Protein AF-A0A935DXD1-F1 (afdb_monomer_lite)

Secondary structure (DSSP, 8-state):
-HHHHHHTT------TTSS-GGGB-SSTTSBPHHHHHHHHHHHHHHHHHH--

Radius of gyration: 13.39 Å; chains: 1; bounding box: 34×19×32 Å

pLDDT: mean 91.02, std 8.71, range [60.06, 98.0]

Foldseek 3Di:
DVVVCVVVVHDDDDPPPQADQVQDDPDSPHGHPVSVVSVCVVCVVVVVVPPD

Structure (mmCIF, N/CA/C/O backbone):
data_AF-A0A935DXD1-F1
#
_entry.id   AF-A0A935DXD1-F1
#
loop_
_atom_site.group_PDB
_atom_site.id
_atom_site.type_symbol
_atom_site.label_atom_id
_atom_site.label_alt_id
_atom_site.label_comp_id
_atom_site.label_asym_id
_atom_site.label_entity_id
_atom_site.label_seq_id
_atom_site.pdbx_PDB_ins_code
_atom_site.Cartn_x
_atom_site.Cartn_y
_atom_site.Cartn_z
_atom_site.occupancy
_atom_site.B_iso_or_equiv
_atom_site.auth_seq_id
_atom_site.auth_comp_id
_atom_site.auth_asym_id
_atom_site.auth_atom_id
_atom_site.pdbx_PDB_model_num
ATOM 1 N N . MET A 1 1 ? 1.945 -9.292 14.461 1.00 62.59 1 MET A N 1
ATOM 2 C CA . MET A 1 1 ? 1.902 -8.032 15.240 1.00 62.59 1 MET A CA 1
ATOM 3 C C . MET A 1 1 ? 0.465 -7.576 15.547 1.00 62.59 1 MET A C 1
ATOM 5 O O . MET A 1 1 ? 0.222 -6.392 15.696 1.00 62.59 1 MET A O 1
ATOM 9 N N . THR A 1 2 ? -0.501 -8.483 15.724 1.00 83.50 2 THR A N 1
ATOM 10 C CA . THR A 1 2 ? -1.918 -8.097 15.883 1.00 83.50 2 THR A CA 1
ATOM 11 C C . THR A 1 2 ? -2.320 -7.793 17.331 1.00 83.50 2 THR A C 1
ATOM 13 O O . THR A 1 2 ? -3.198 -6.966 17.552 1.00 83.50 2 THR A O 1
ATOM 16 N N . THR A 1 3 ? -1.653 -8.396 18.324 1.00 93.62 3 THR A N 1
ATOM 17 C CA . THR A 1 3 ? -2.007 -8.260 19.750 1.00 93.62 3 THR A CA 1
ATOM 18 C C . THR A 1 3 ? -1.925 -6.820 20.259 1.00 93.62 3 THR A C 1
ATOM 20 O O . THR A 1 3 ? -2.882 -6.331 20.849 1.00 93.62 3 THR A O 1
ATOM 23 N N . LEU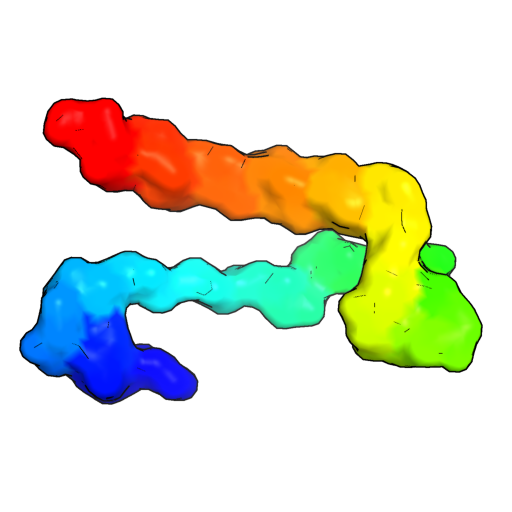 A 1 4 ? -0.808 -6.123 20.021 1.00 96.06 4 LEU A N 1
ATOM 24 C CA . LEU A 1 4 ? -0.632 -4.742 20.489 1.00 96.06 4 LEU A CA 1
ATOM 25 C C . LEU A 1 4 ? -1.572 -3.778 19.760 1.00 96.06 4 LEU A C 1
ATOM 27 O O . LEU A 1 4 ? -2.161 -2.908 20.395 1.00 96.06 4 LEU A O 1
ATOM 31 N N . SER A 1 5 ? -1.754 -3.947 18.449 1.00 94.94 5 SER A N 1
ATOM 32 C CA . SER A 1 5 ? -2.671 -3.114 17.668 1.00 94.94 5 SER A CA 1
ATOM 33 C C . SER A 1 5 ? -4.107 -3.247 18.169 1.00 94.94 5 SER A C 1
ATOM 35 O O . SER A 1 5 ? -4.752 -2.238 18.427 1.00 94.94 5 SER A O 1
ATOM 37 N N . GLN A 1 6 ? -4.574 -4.474 18.427 1.00 94.12 6 GLN A N 1
ATOM 38 C CA . GLN A 1 6 ? -5.896 -4.714 19.012 1.00 94.12 6 GLN A CA 1
ATOM 39 C C . GLN A 1 6 ? -6.042 -4.084 20.400 1.00 94.12 6 GLN A C 1
ATOM 41 O O . GLN A 1 6 ? -7.043 -3.426 20.666 1.00 94.12 6 GLN A O 1
ATOM 46 N N . GLN A 1 7 ? -5.039 -4.238 21.271 1.00 97.38 7 GLN A N 1
ATOM 47 C CA . GLN A 1 7 ? -5.059 -3.656 22.619 1.00 97.38 7 GLN A CA 1
ATOM 48 C C . GLN A 1 7 ? -5.152 -2.126 22.613 1.00 97.38 7 GLN A C 1
ATOM 50 O O . GLN A 1 7 ? -5.737 -1.553 23.527 1.00 97.38 7 GLN A O 1
ATOM 55 N N . ASN A 1 8 ? -4.596 -1.472 21.592 1.00 95.38 8 ASN A N 1
ATOM 56 C CA . ASN A 1 8 ? -4.596 -0.014 21.462 1.00 95.38 8 ASN A CA 1
ATOM 57 C C . ASN A 1 8 ? -5.694 0.515 20.522 1.00 95.38 8 ASN A C 1
ATOM 59 O O . ASN A 1 8 ? -5.748 1.716 20.269 1.00 95.38 8 ASN A O 1
ATOM 63 N N . GLY A 1 9 ? -6.560 -0.358 19.993 1.00 92.56 9 GLY A N 1
ATOM 64 C CA . GLY A 1 9 ? -7.600 0.032 19.038 1.00 92.56 9 GLY A CA 1
ATOM 65 C C . GLY A 1 9 ? -7.054 0.559 17.706 1.00 92.56 9 GLY A C 1
ATOM 66 O O . GLY A 1 9 ? -7.718 1.350 17.045 1.00 92.56 9 GLY A O 1
ATOM 67 N N . TRP A 1 10 ? -5.841 0.161 17.316 1.00 92.56 10 TRP A N 1
ATOM 68 C CA . TRP A 1 10 ? -5.242 0.530 16.035 1.00 92.56 10 TRP A CA 1
ATOM 69 C C . TRP A 1 10 ? -5.620 -0.468 14.947 1.00 92.56 10 TRP A C 1
ATOM 71 O O . TRP A 1 10 ? -5.509 -1.684 15.131 1.00 92.56 10 TRP A O 1
ATOM 81 N N . THR A 1 11 ? -5.973 0.049 13.774 1.00 91.12 11 THR A N 1
ATOM 82 C CA . THR A 1 11 ? -6.130 -0.758 12.563 1.00 91.12 11 THR A CA 1
ATOM 83 C C . THR A 1 11 ? -4.755 -1.233 12.096 1.00 91.12 11 THR A C 1
ATOM 85 O O . THR A 1 11 ? -3.911 -0.428 11.706 1.00 91.12 11 THR A O 1
ATOM 88 N N . TYR A 1 12 ? -4.518 -2.543 12.148 1.00 93.50 12 TY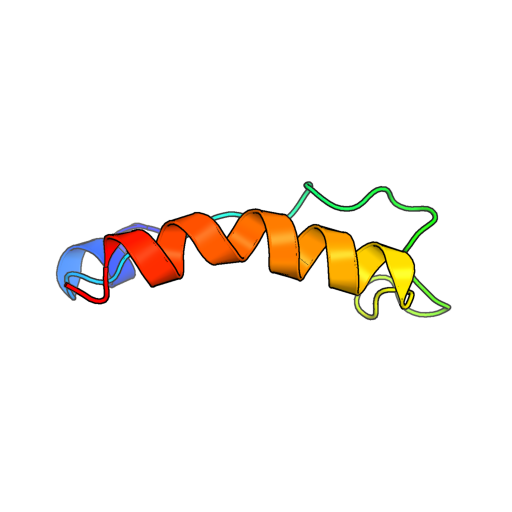R A N 1
ATOM 89 C CA . TYR A 1 12 ? -3.327 -3.164 11.572 1.00 93.50 12 TYR A CA 1
ATOM 90 C C . TYR A 1 12 ? -3.650 -3.635 10.155 1.00 93.50 12 TYR A C 1
ATOM 92 O O . TYR A 1 12 ? -4.496 -4.512 9.983 1.00 93.50 12 TYR A O 1
ATOM 100 N N . VAL A 1 13 ? -2.969 -3.067 9.163 1.00 93.88 13 VAL A N 1
ATOM 101 C CA . VAL A 1 13 ? -3.104 -3.452 7.755 1.00 93.88 13 VAL A CA 1
ATOM 102 C C . VAL A 1 13 ? -1.851 -4.214 7.344 1.00 93.88 13 VAL A C 1
ATOM 104 O O . VAL A 1 13 ? -0.743 -3.695 7.478 1.00 93.88 13 VAL A O 1
ATOM 107 N N . ASP A 1 14 ? -2.023 -5.446 6.871 1.00 94.06 14 ASP A N 1
ATOM 108 C CA . ASP A 1 14 ? -0.928 -6.254 6.340 1.00 94.06 14 ASP A CA 1
ATOM 109 C C . ASP A 1 14 ? -0.856 -6.087 4.820 1.00 94.06 14 ASP A C 1
ATOM 111 O O . ASP A 1 14 ? -1.752 -6.527 4.104 1.00 94.06 14 ASP A O 1
ATOM 115 N N . LEU A 1 15 ? 0.185 -5.401 4.350 1.00 94.19 15 LEU A N 1
ATOM 116 C CA . LEU A 1 15 ? 0.456 -5.147 2.931 1.00 94.19 15 LEU A CA 1
ATOM 117 C C . LEU A 1 15 ? 1.815 -5.735 2.524 1.00 94.19 15 LEU A C 1
ATOM 119 O O . LEU A 1 15 ? 2.484 -5.204 1.643 1.00 94.19 15 LEU A O 1
ATOM 123 N N . TRP A 1 16 ? 2.286 -6.776 3.213 1.00 90.94 16 TRP A N 1
ATOM 124 C CA . TRP A 1 16 ? 3.658 -7.255 3.051 1.00 90.94 16 TRP A CA 1
ATOM 125 C C . TRP A 1 16 ? 3.966 -7.822 1.655 1.00 90.94 16 TRP A C 1
ATOM 127 O O . TRP A 1 16 ? 5.063 -7.621 1.139 1.00 90.94 16 TRP A O 1
ATOM 137 N N . ASP A 1 17 ? 3.019 -8.528 1.039 1.00 92.38 17 ASP A N 1
ATOM 138 C CA . ASP A 1 17 ? 3.221 -9.315 -0.184 1.00 92.38 17 ASP A CA 1
ATOM 139 C C . ASP A 1 17 ? 2.472 -8.772 -1.411 1.00 92.38 17 ASP A C 1
ATOM 141 O O . ASP A 1 17 ? 2.429 -9.420 -2.457 1.00 92.38 17 ASP A O 1
ATOM 145 N N . ILE A 1 18 ? 1.911 -7.564 -1.312 1.00 94.88 18 ILE A N 1
ATOM 146 C CA . ILE A 1 18 ? 1.082 -6.977 -2.376 1.00 94.88 18 ILE A CA 1
ATOM 147 C C . ILE A 1 18 ? 1.894 -6.503 -3.591 1.00 94.88 18 ILE A C 1
ATOM 149 O O . ILE A 1 18 ? 1.336 -6.345 -4.675 1.00 94.88 18 ILE A O 1
ATOM 153 N N . VAL A 1 19 ? 3.195 -6.240 -3.416 1.00 95.12 19 VAL A N 1
ATOM 154 C CA . VAL A 1 19 ? 4.075 -5.737 -4.478 1.00 95.12 19 VAL A CA 1
ATOM 155 C C . VAL A 1 19 ? 4.941 -6.886 -4.999 1.00 95.12 19 VAL A C 1
ATOM 157 O O . VAL A 1 19 ? 5.596 -7.564 -4.203 1.00 95.12 19 VAL A O 1
ATOM 160 N N . PRO A 1 20 ? 4.976 -7.146 -6.318 1.00 94.38 20 PRO A N 1
ATOM 161 C CA . PRO A 1 20 ? 5.755 -8.250 -6.858 1.00 94.38 20 PRO A CA 1
ATOM 162 C C . PRO A 1 20 ? 7.263 -7.993 -6.722 1.00 94.38 20 PRO A C 1
ATOM 164 O O . PRO A 1 20 ? 7.736 -6.859 -6.761 1.00 94.38 20 PRO A O 1
ATOM 167 N N . ALA A 1 21 ? 8.043 -9.071 -6.597 1.00 92.38 21 ALA A N 1
ATOM 168 C CA . ALA A 1 21 ? 9.479 -9.002 -6.300 1.00 92.38 21 ALA A CA 1
ATOM 169 C C . ALA A 1 21 ? 10.304 -8.188 -7.320 1.00 92.38 21 ALA A C 1
ATOM 171 O O . ALA A 1 21 ? 11.355 -7.653 -6.978 1.00 92.38 21 ALA A O 1
ATOM 172 N N . ASN A 1 22 ? 9.841 -8.087 -8.568 1.00 93.75 22 ASN A N 1
ATOM 173 C CA . ASN A 1 22 ? 10.491 -7.310 -9.627 1.00 93.75 22 ASN A CA 1
ATOM 174 C C . ASN A 1 22 ? 10.292 -5.790 -9.495 1.00 93.75 22 ASN A C 1
ATOM 176 O O . ASN A 1 22 ? 10.971 -5.043 -10.192 1.00 93.75 22 ASN A O 1
ATOM 180 N N . GLU A 1 23 ? 9.393 -5.340 -8.620 1.00 95.88 23 GLU A N 1
ATOM 181 C CA . GLU A 1 23 ? 9.183 -3.924 -8.300 1.00 95.88 23 GLU A CA 1
ATOM 182 C C . GLU A 1 23 ? 9.955 -3.495 -7.044 1.00 95.88 23 GLU A C 1
ATOM 184 O O . GLU A 1 23 ? 9.763 -2.394 -6.535 1.00 95.88 23 GLU A O 1
ATOM 189 N N . PHE A 1 24 ? 10.871 -4.335 -6.560 1.00 93.81 24 PHE A N 1
ATOM 190 C CA . PHE A 1 24 ? 11.877 -3.947 -5.580 1.00 93.81 24 PHE A CA 1
ATOM 191 C C . PHE A 1 24 ? 13.167 -3.532 -6.289 1.00 93.81 24 PHE A C 1
ATOM 193 O O . PHE A 1 24 ? 13.597 -4.130 -7.275 1.00 93.81 24 PHE A O 1
ATOM 200 N N . THR A 1 25 ? 13.809 -2.492 -5.769 1.00 86.69 25 THR A N 1
ATOM 201 C CA . THR A 1 25 ? 15.107 -2.011 -6.254 1.00 86.69 25 THR A CA 1
ATOM 202 C C . THR A 1 25 ? 16.261 -2.821 -5.638 1.00 86.69 25 THR A C 1
ATOM 204 O O . THR A 1 25 ? 16.051 -3.834 -4.977 1.00 86.69 25 THR A O 1
ATOM 207 N N . ASN A 1 26 ? 17.510 -2.378 -5.834 1.00 74.69 26 ASN A N 1
ATOM 208 C CA . ASN A 1 26 ? 18.754 -3.056 -5.421 1.00 74.69 26 ASN A CA 1
ATOM 209 C C . ASN A 1 26 ? 18.833 -3.472 -3.928 1.00 74.69 26 ASN A C 1
ATOM 211 O O . ASN A 1 26 ? 19.719 -4.225 -3.535 1.00 74.69 26 ASN A O 1
ATOM 215 N N . SER A 1 27 ? 17.911 -3.000 -3.090 1.00 71.62 27 SER A N 1
ATOM 216 C CA . SER A 1 27 ? 17.612 -3.581 -1.781 1.00 71.62 27 SER A CA 1
ATOM 217 C C . SER A 1 27 ? 16.153 -4.033 -1.763 1.00 71.62 27 SER A C 1
ATOM 219 O O . SER A 1 27 ? 15.288 -3.235 -2.123 1.00 71.62 27 SER A O 1
ATOM 221 N N . ALA A 1 28 ? 15.877 -5.237 -1.256 1.00 75.69 28 ALA A N 1
ATOM 222 C CA . ALA A 1 28 ? 14.543 -5.850 -1.156 1.00 75.69 28 ALA A CA 1
ATOM 223 C C . ALA A 1 28 ? 13.561 -5.140 -0.188 1.00 75.69 28 ALA A C 1
ATOM 225 O O . ALA A 1 28 ? 12.697 -5.772 0.405 1.00 75.69 28 ALA A O 1
ATOM 226 N N . ILE A 1 29 ? 13.731 -3.834 0.021 1.00 82.25 29 ILE A N 1
ATOM 227 C CA . ILE A 1 29 ? 12.951 -2.988 0.931 1.00 82.25 29 ILE A CA 1
ATOM 228 C C . ILE A 1 29 ? 12.452 -1.725 0.213 1.00 82.25 29 ILE A C 1
ATOM 230 O O . ILE A 1 29 ? 11.376 -1.238 0.530 1.00 82.25 29 ILE A O 1
ATOM 234 N N . HIS A 1 30 ? 13.201 -1.195 -0.760 1.00 92.81 30 HIS A N 1
ATOM 235 C CA . HIS A 1 30 ? 12.800 0.006 -1.497 1.00 92.81 30 HIS A CA 1
ATOM 236 C C . HIS A 1 30 ? 12.078 -0.385 -2.783 1.00 92.81 30 HIS A C 1
ATOM 238 O O . HIS A 1 30 ? 12.643 -1.124 -3.596 1.00 92.81 30 HIS A O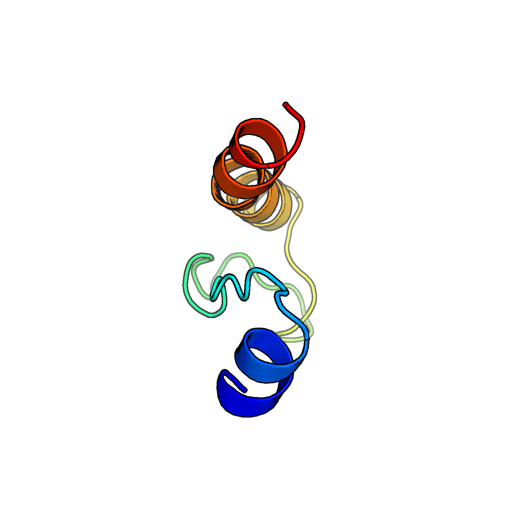 1
ATOM 244 N N . LEU A 1 31 ? 10.878 0.151 -2.985 1.00 94.81 31 LEU A N 1
ATOM 245 C CA . LEU A 1 31 ? 10.077 -0.090 -4.176 1.00 94.81 31 LEU A CA 1
ATOM 246 C C . LEU A 1 31 ? 10.494 0.822 -5.338 1.00 94.81 31 LEU A C 1
ATOM 248 O O . LEU A 1 31 ? 11.089 1.887 -5.161 1.00 94.81 31 LEU A O 1
ATOM 252 N N . THR A 1 32 ? 10.193 0.389 -6.557 1.00 96.00 32 THR A N 1
ATOM 253 C CA . THR A 1 32 ? 10.183 1.255 -7.740 1.00 96.00 32 THR A CA 1
ATOM 254 C C . THR A 1 32 ? 9.029 2.266 -7.635 1.00 96.00 32 THR A C 1
ATOM 256 O O . THR A 1 32 ? 8.102 2.073 -6.846 1.00 96.00 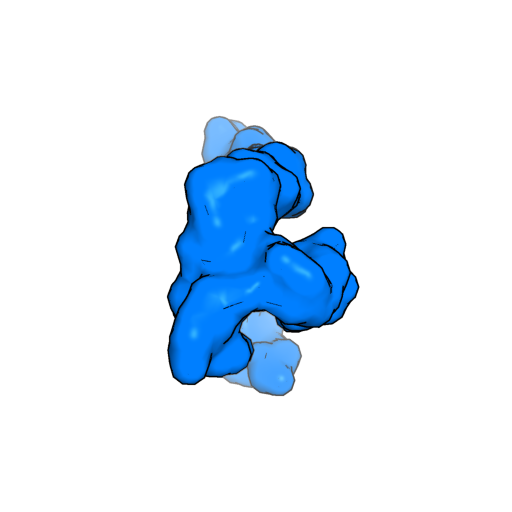32 THR A O 1
ATOM 259 N N . PRO A 1 33 ? 8.988 3.308 -8.487 1.00 96.88 33 PRO A N 1
ATOM 260 C CA . PRO A 1 33 ? 7.823 4.190 -8.561 1.00 96.88 33 PRO A CA 1
ATOM 261 C C . PRO A 1 33 ? 6.498 3.459 -8.845 1.00 96.88 33 PRO A C 1
ATOM 263 O O . PRO A 1 33 ? 5.454 3.873 -8.350 1.00 96.88 33 PRO A O 1
ATOM 266 N N . ALA A 1 34 ? 6.528 2.373 -9.628 1.00 97.25 34 ALA A N 1
ATOM 267 C CA . ALA A 1 34 ? 5.336 1.572 -9.899 1.00 97.25 34 ALA A CA 1
ATOM 268 C C . ALA A 1 34 ? 4.911 0.765 -8.663 1.00 97.25 34 ALA A C 1
ATOM 270 O O . ALA A 1 34 ? 3.729 0.760 -8.325 1.00 97.25 34 ALA A O 1
ATOM 271 N N . GLY A 1 35 ? 5.866 0.151 -7.956 1.00 96.50 35 GLY A N 1
ATOM 272 C CA . GLY A 1 35 ? 5.607 -0.541 -6.694 1.00 96.50 35 GLY A CA 1
ATOM 273 C C . GLY A 1 35 ? 5.040 0.385 -5.614 1.00 96.50 35 GLY A C 1
ATOM 274 O O . GLY A 1 35 ? 4.072 0.022 -4.952 1.00 96.50 35 GLY A O 1
ATOM 275 N N . GLU A 1 36 ? 5.572 1.605 -5.479 1.00 97.31 36 GLU A N 1
ATOM 276 C CA . GLU A 1 36 ? 5.034 2.611 -4.548 1.00 97.31 36 GLU A CA 1
ATOM 277 C C . GLU A 1 36 ? 3.592 3.006 -4.891 1.00 97.31 36 GLU A C 1
ATOM 279 O O . GLU A 1 36 ? 2.758 3.138 -3.996 1.00 97.31 36 GLU A O 1
ATOM 284 N N . ASN A 1 37 ? 3.258 3.150 -6.181 1.00 98.00 37 ASN A N 1
ATOM 285 C CA . ASN A 1 37 ? 1.876 3.426 -6.574 1.00 98.00 37 ASN A CA 1
ATOM 286 C C . ASN A 1 37 ? 0.937 2.273 -6.180 1.00 98.00 37 ASN A C 1
ATOM 288 O O . ASN A 1 37 ? -0.128 2.519 -5.620 1.00 98.00 37 ASN A O 1
ATOM 292 N N . MET A 1 38 ? 1.352 1.017 -6.388 1.00 97.81 38 MET A N 1
ATOM 293 C CA . MET A 1 38 ? 0.573 -0.150 -5.947 1.00 97.81 38 MET A CA 1
ATOM 294 C C . MET A 1 38 ? 0.372 -0.151 -4.428 1.00 97.81 38 MET A C 1
ATOM 296 O O . MET A 1 38 ? -0.740 -0.391 -3.956 1.00 97.81 38 MET A O 1
ATOM 300 N N . LEU A 1 39 ? 1.422 0.142 -3.653 1.00 97.06 39 LEU A N 1
ATOM 301 C CA . LEU A 1 39 ? 1.327 0.254 -2.198 1.00 97.06 39 LEU A CA 1
ATOM 302 C C . LEU A 1 39 ? 0.321 1.338 -1.785 1.00 97.06 39 LEU A C 1
ATOM 304 O O . LEU A 1 39 ? -0.546 1.082 -0.948 1.00 97.06 39 LEU A O 1
ATOM 308 N N . ALA A 1 40 ? 0.397 2.523 -2.394 1.00 97.25 40 ALA A N 1
ATOM 309 C CA . ALA A 1 40 ? -0.503 3.634 -2.102 1.00 97.25 40 ALA A CA 1
ATOM 310 C C . ALA A 1 40 ? -1.967 3.308 -2.440 1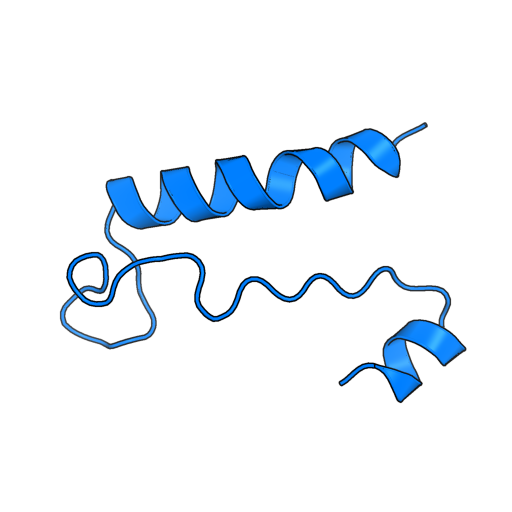.00 97.25 40 ALA A C 1
ATOM 312 O O . ALA A 1 40 ? -2.855 3.555 -1.621 1.00 97.25 40 ALA A O 1
ATOM 313 N N . GLU A 1 41 ? -2.224 2.713 -3.608 1.00 97.44 41 GLU A N 1
ATOM 314 C CA . GLU A 1 41 ? -3.564 2.306 -4.043 1.00 97.44 41 GLU A CA 1
ATOM 315 C C . GLU A 1 41 ? -4.181 1.256 -3.108 1.00 97.44 41 GLU A C 1
ATOM 317 O O . GLU A 1 41 ? -5.365 1.345 -2.785 1.00 97.44 41 GLU A O 1
ATOM 322 N N . ASN A 1 42 ? -3.385 0.300 -2.617 1.00 97.25 42 ASN A N 1
ATOM 323 C CA . ASN A 1 42 ? -3.855 -0.721 -1.676 1.00 97.25 42 ASN A CA 1
ATOM 324 C C . ASN A 1 42 ? -4.025 -0.186 -0.246 1.00 97.25 42 ASN A C 1
ATOM 326 O O . ASN A 1 42 ? -4.873 -0.681 0.493 1.00 97.25 42 ASN A O 1
ATOM 330 N N . LEU A 1 43 ? -3.252 0.825 0.161 1.00 96.12 43 LEU A N 1
ATOM 331 C CA . LEU A 1 43 ? -3.376 1.452 1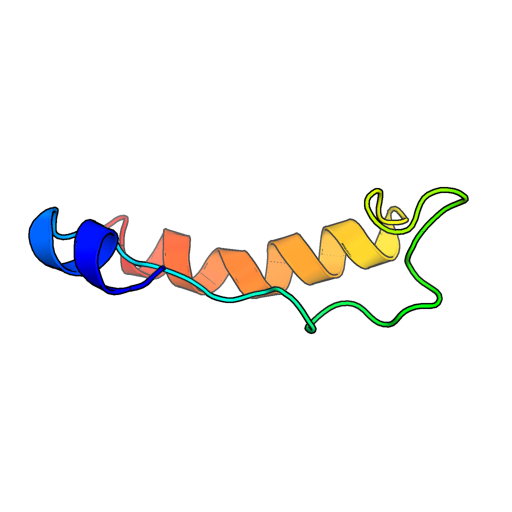.478 1.00 96.12 43 LEU A CA 1
ATOM 332 C C . LEU A 1 43 ? -4.569 2.419 1.561 1.00 96.12 43 LEU A C 1
ATOM 334 O O . LEU A 1 43 ? -5.213 2.517 2.609 1.00 96.12 43 LEU A O 1
ATOM 338 N N . ALA A 1 44 ? -4.871 3.136 0.475 1.00 96.44 44 ALA A N 1
ATOM 339 C CA . ALA A 1 44 ? -5.855 4.217 0.460 1.00 96.44 44 ALA A CA 1
ATOM 340 C C . ALA A 1 44 ? -7.247 3.847 1.024 1.00 96.44 44 ALA A C 1
ATOM 342 O O . ALA A 1 44 ? -7.767 4.643 1.815 1.00 96.44 44 ALA A O 1
ATOM 343 N N . PRO A 1 45 ? -7.851 2.676 0.721 1.00 95.00 45 PRO A N 1
ATOM 344 C CA . PRO A 1 45 ? -9.154 2.294 1.271 1.00 95.00 45 PRO A CA 1
ATOM 345 C C . PRO A 1 45 ? -9.178 2.298 2.803 1.00 95.00 45 PRO A C 1
ATOM 347 O O . PRO A 1 45 ? -10.102 2.840 3.406 1.00 95.00 45 PRO A O 1
ATOM 350 N N . TYR A 1 46 ? -8.118 1.793 3.439 1.00 93.94 46 TYR A N 1
ATOM 351 C CA . TYR A 1 46 ? -8.020 1.723 4.896 1.00 93.94 46 TYR A CA 1
ATOM 352 C C . TYR A 1 46 ? -7.899 3.103 5.547 1.00 93.94 46 TYR A C 1
ATOM 354 O O . TYR A 1 46 ? -8.343 3.288 6.675 1.00 93.94 46 TYR A O 1
ATOM 362 N N . ILE A 1 47 ? -7.322 4.091 4.862 1.00 93.19 47 ILE A N 1
ATOM 363 C CA . ILE A 1 47 ? -7.268 5.468 5.371 1.00 93.19 47 ILE A CA 1
ATOM 364 C C . ILE A 1 47 ? -8.646 6.119 5.234 1.00 93.19 47 ILE A C 1
ATOM 366 O O . ILE A 1 47 ? -9.190 6.643 6.204 1.00 93.19 47 ILE A O 1
ATOM 370 N N . LEU A 1 48 ? -9.236 6.051 4.039 1.00 93.06 48 LEU A N 1
ATOM 371 C CA . LEU A 1 48 ? -10.495 6.728 3.727 1.00 93.06 48 LEU A CA 1
ATOM 372 C C . LEU A 1 48 ? -11.679 6.190 4.542 1.00 93.06 48 LEU A C 1
ATOM 374 O O . LEU A 1 48 ? -12.551 6.961 4.935 1.00 93.06 48 LEU A O 1
ATOM 378 N N . GLU A 1 49 ? -11.709 4.890 4.840 1.00 89.25 49 GLU A N 1
ATOM 379 C CA . GLU A 1 49 ? -12.747 4.297 5.691 1.00 89.25 49 GLU A CA 1
ATOM 380 C C . GLU A 1 49 ? -12.681 4.772 7.148 1.00 89.25 49 GLU A C 1
ATOM 382 O O . GLU A 1 49 ? -13.727 4.872 7.795 1.00 89.25 49 GLU A O 1
ATOM 387 N N . ASN A 1 50 ? -11.477 5.079 7.645 1.00 82.00 50 ASN A N 1
ATOM 388 C CA . ASN A 1 50 ? -11.222 5.480 9.031 1.00 82.00 50 ASN A CA 1
ATOM 389 C C . ASN A 1 50 ? -11.217 7.009 9.242 1.00 82.00 50 ASN A C 1
ATOM 391 O O . ASN A 1 50 ? -11.256 7.460 10.383 1.00 82.00 50 ASN A O 1
ATOM 395 N N . CYS A 1 51 ? -11.209 7.816 8.175 1.00 73.69 51 CYS A N 1
ATOM 396 C CA . CYS A 1 51 ? -11.281 9.284 8.230 1.00 73.69 51 CYS A CA 1
ATOM 397 C C . CYS A 1 51 ? -12.720 9.825 8.094 1.00 73.69 51 CYS A C 1
ATOM 399 O O . CYS A 1 51 ? -12.972 10.711 7.275 1.00 73.69 51 CYS A O 1
ATOM 401 N N . LYS A 1 52 ? -13.663 9.286 8.874 1.00 60.06 52 LYS A N 1
ATOM 402 C CA . LYS A 1 52 ? -15.062 9.750 8.920 1.00 60.06 52 LYS A CA 1
ATOM 403 C C . LYS A 1 52 ? -15.329 10.691 10.085 1.00 60.06 52 LYS A C 1
ATOM 405 O O . LYS A 1 52 ? -14.744 10.464 11.166 1.00 60.06 52 LYS A O 1
#

Sequence (52 aa):
MTTLSQQNGWTYVDLWDIVPANEFTNSAIHLTPAGENMLAENLAPYILENCK